Protein AF-A0A7J3A033-F1 (afdb_monomer_lite)

Sequence (89 aa):
EEDYKALKASLKTDAKYIGLLGSRRKCMEFLKMLKEEGYRDEELRGRLYMPVGIDIGADTPEEIAVAITAELIKVMKGGSMKHLSILQH

Radius of gyration: 14.82 Å; chains: 1; bounding box: 30×37×42 Å

Foldseek 3Di:
DVLLVVQVVVLPDPQQADEDADDPVVQVVSVVVCVVVPDDPVSCPSHYHPNAFDPPVDDDPVSRVVRNVVRVVCSVVVHDPDDPDPDDD

Structure (mmCIF, N/CA/C/O backbone):
data_AF-A0A7J3A033-F1
#
_entry.id   AF-A0A7J3A033-F1
#
loop_
_atom_site.group_PDB
_atom_site.id
_atom_site.type_symbol
_atom_site.label_atom_id
_atom_site.label_alt_id
_atom_site.label_comp_id
_atom_site.label_asym_id
_atom_site.label_entity_id
_atom_site.label_seq_id
_atom_site.pdbx_PDB_ins_code
_atom_site.Cartn_x
_atom_site.Cartn_y
_atom_site.Cartn_z
_atom_site.occupancy
_atom_site.B_iso_or_equiv
_atom_site.auth_seq_id
_atom_site.auth_comp_id
_atom_site.auth_asym_id
_atom_site.auth_atom_id
_atom_site.pdbx_PDB_model_num
ATOM 1 N N . GLU A 1 1 ? 5.651 10.369 11.537 1.00 78.19 1 GLU A N 1
ATOM 2 C CA . GLU A 1 1 ? 4.365 10.707 12.188 1.00 78.19 1 GLU A CA 1
ATOM 3 C C . GLU A 1 1 ? 3.280 11.044 11.162 1.00 78.19 1 GLU A C 1
ATOM 5 O O . GLU A 1 1 ? 2.185 10.504 11.256 1.00 78.19 1 GLU A O 1
ATOM 10 N N . GLU A 1 2 ? 3.583 11.864 10.149 1.00 93.88 2 GLU A N 1
ATOM 11 C CA . GLU A 1 2 ? 2.623 12.272 9.106 1.00 93.88 2 GLU A CA 1
ATOM 12 C C . GLU A 1 2 ? 2.102 11.114 8.244 1.00 93.88 2 GLU A C 1
ATOM 14 O O . GLU A 1 2 ? 0.890 10.964 8.119 1.00 93.88 2 GLU A O 1
ATOM 19 N N . ASP A 1 3 ? 2.973 10.227 7.745 1.00 95.69 3 ASP A N 1
ATOM 20 C CA . ASP A 1 3 ? 2.531 9.081 6.927 1.00 95.69 3 ASP A CA 1
ATOM 21 C C . ASP A 1 3 ? 1.558 8.159 7.670 1.00 95.69 3 ASP A C 1
ATOM 23 O O . ASP A 1 3 ? 0.608 7.645 7.087 1.00 95.69 3 ASP A O 1
ATOM 27 N N . TYR A 1 4 ? 1.766 7.963 8.976 1.00 97.12 4 TYR A N 1
ATOM 28 C CA . TYR A 1 4 ? 0.867 7.151 9.797 1.00 97.12 4 TYR A CA 1
ATOM 29 C C . TYR A 1 4 ? -0.492 7.839 9.984 1.00 97.12 4 TYR A C 1
ATOM 31 O O . TYR A 1 4 ? -1.540 7.196 9.897 1.00 97.12 4 TYR A O 1
ATOM 39 N N . LYS A 1 5 ? -0.496 9.167 10.173 1.00 97.31 5 LYS A N 1
ATOM 40 C CA . LYS A 1 5 ? -1.732 9.965 10.210 1.00 97.31 5 LYS A CA 1
ATOM 41 C C . LYS A 1 5 ? -2.485 9.874 8.878 1.00 97.31 5 LYS A C 1
ATOM 43 O O . LYS A 1 5 ? -3.696 9.652 8.893 1.00 97.31 5 LYS A O 1
ATOM 48 N N . ALA A 1 6 ? -1.785 9.977 7.748 1.00 96.94 6 ALA A N 1
ATOM 49 C CA . ALA A 1 6 ? -2.367 9.844 6.412 1.00 96.94 6 ALA A CA 1
ATOM 50 C C . ALA A 1 6 ? -2.924 8.433 6.159 1.00 96.94 6 ALA A C 1
ATOM 52 O O . ALA A 1 6 ? -4.042 8.293 5.658 1.00 96.94 6 ALA A O 1
ATOM 53 N N . LEU A 1 7 ? -2.202 7.388 6.577 1.00 96.56 7 LEU A N 1
ATOM 54 C CA . LEU A 1 7 ? -2.670 6.003 6.522 1.00 96.56 7 LEU A CA 1
ATOM 55 C C . LEU A 1 7 ? -3.978 5.830 7.304 1.00 96.56 7 LEU A C 1
ATOM 57 O O . LEU A 1 7 ? -4.969 5.349 6.756 1.00 96.56 7 LEU A O 1
ATOM 61 N N . LYS A 1 8 ? -4.023 6.293 8.558 1.00 96.12 8 LYS A N 1
ATOM 62 C CA . LYS A 1 8 ? -5.241 6.239 9.380 1.00 96.12 8 LYS A CA 1
ATOM 63 C C . LYS A 1 8 ? -6.401 7.021 8.778 1.00 96.12 8 LYS A C 1
ATOM 65 O O . LYS A 1 8 ? -7.537 6.561 8.842 1.00 96.12 8 LYS A O 1
ATOM 70 N N . ALA A 1 9 ? -6.144 8.201 8.221 1.00 96.75 9 ALA A N 1
ATOM 71 C CA . ALA A 1 9 ? -7.175 8.977 7.540 1.00 96.75 9 ALA A CA 1
ATOM 72 C C . ALA A 1 9 ? -7.718 8.215 6.321 1.00 96.75 9 ALA A C 1
ATOM 74 O O . ALA A 1 9 ? -8.929 8.135 6.138 1.00 96.75 9 ALA A O 1
ATOM 75 N N . SER A 1 10 ? -6.834 7.580 5.550 1.00 96.62 10 SER A N 1
ATOM 76 C CA . SER A 1 10 ? -7.198 6.787 4.373 1.00 96.62 10 SER A CA 1
ATOM 77 C C . SER A 1 10 ? -8.059 5.576 4.737 1.00 96.62 10 SER A C 1
ATOM 79 O O . SER A 1 10 ? -9.051 5.313 4.058 1.00 96.62 10 SER A O 1
ATOM 81 N N . LEU A 1 11 ? -7.751 4.881 5.839 1.00 95.50 11 LEU A N 1
ATOM 82 C CA . LEU A 1 11 ? -8.526 3.727 6.321 1.00 95.50 11 LEU A CA 1
ATOM 83 C C . LEU A 1 11 ? -9.982 4.074 6.680 1.00 95.50 11 LEU A C 1
ATOM 85 O O . LEU A 1 11 ? -10.850 3.208 6.582 1.00 95.50 11 LEU A O 1
ATOM 89 N N . LYS A 1 12 ? -10.271 5.337 7.021 1.00 94.81 12 LYS A N 1
ATOM 90 C CA . LYS A 1 12 ? -11.630 5.829 7.323 1.00 94.81 12 LYS A CA 1
ATOM 91 C C . LYS A 1 12 ? -12.488 6.118 6.086 1.00 94.81 12 LYS A C 1
ATOM 93 O O . LYS A 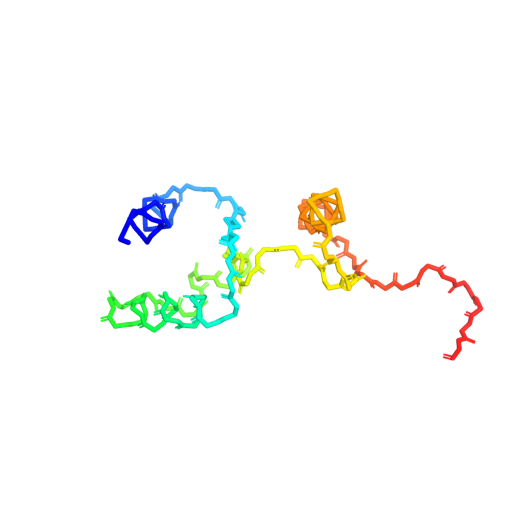1 12 ? -13.663 6.431 6.235 1.00 94.81 12 LYS A O 1
ATOM 98 N N . THR A 1 13 ? -11.909 6.080 4.889 1.00 96.06 13 THR A N 1
ATOM 99 C CA . THR A 1 13 ? -12.638 6.300 3.626 1.00 96.06 13 THR A CA 1
ATOM 100 C C . THR A 1 13 ? -13.261 5.000 3.108 1.00 96.06 13 THR A C 1
ATOM 102 O O . THR A 1 13 ? -13.036 3.942 3.692 1.00 96.06 13 THR A O 1
ATOM 105 N N . ASP A 1 14 ? -13.937 5.045 1.959 1.00 93.81 14 ASP A N 1
ATOM 106 C CA . ASP A 1 14 ? -14.388 3.853 1.218 1.00 93.81 14 ASP A CA 1
ATOM 107 C C . ASP A 1 14 ? -13.393 3.404 0.124 1.00 93.81 14 ASP A C 1
ATOM 109 O O . ASP A 1 14 ? -13.723 2.595 -0.748 1.00 93.81 14 ASP A O 1
ATOM 113 N N . ALA A 1 15 ? -12.162 3.935 0.123 1.00 94.25 15 ALA A N 1
ATOM 114 C CA . ALA A 1 15 ? -11.164 3.626 -0.901 1.00 94.25 15 ALA A CA 1
ATOM 115 C C . ALA A 1 15 ? -10.848 2.123 -0.942 1.00 94.25 15 ALA A C 1
ATOM 117 O O . ALA A 1 15 ? -10.348 1.574 0.034 1.00 94.25 15 ALA A O 1
ATOM 118 N N . LYS A 1 16 ? -11.075 1.455 -2.078 1.00 91.50 16 LYS A N 1
ATOM 119 C CA . LYS A 1 16 ? -10.866 -0.002 -2.207 1.00 91.50 16 LYS A CA 1
ATOM 120 C C . LYS A 1 16 ? -9.399 -0.436 -2.252 1.00 91.50 16 LYS A C 1
ATOM 122 O O . LYS A 1 16 ? -9.114 -1.619 -2.110 1.00 91.50 16 LYS A O 1
ATOM 127 N N . TYR A 1 17 ? -8.487 0.509 -2.442 1.00 95.25 17 TYR A N 1
ATOM 128 C CA . TYR A 1 17 ? -7.052 0.281 -2.478 1.00 95.25 17 TYR A CA 1
ATOM 129 C C . TYR A 1 17 ? -6.342 1.417 -1.743 1.00 95.25 17 TYR A C 1
ATOM 131 O O . TYR A 1 17 ? -6.586 2.590 -2.024 1.00 95.25 17 TYR A O 1
ATOM 139 N N . ILE A 1 18 ? -5.474 1.060 -0.803 1.00 97.06 18 ILE A N 1
ATOM 140 C CA . ILE A 1 18 ? -4.616 1.964 -0.041 1.00 97.06 18 ILE A CA 1
ATOM 141 C C . ILE A 1 18 ? -3.203 1.398 -0.127 1.00 97.06 18 ILE A C 1
ATOM 143 O O . ILE A 1 18 ? -2.925 0.339 0.431 1.00 97.06 18 ILE A O 1
ATOM 147 N N . GLY A 1 19 ? -2.320 2.102 -0.829 1.00 96.88 19 GLY A N 1
ATOM 148 C CA . GLY A 1 19 ? -0.907 1.755 -0.931 1.00 96.88 19 GLY A CA 1
ATOM 149 C C . GLY A 1 19 ? -0.063 2.608 0.010 1.00 96.88 19 GLY A C 1
ATOM 150 O O . GLY A 1 19 ? -0.217 3.828 0.032 1.00 96.88 19 GLY A O 1
ATOM 151 N N . LEU A 1 20 ? 0.846 1.988 0.764 1.00 97.38 20 LEU A N 1
ATOM 152 C CA . LEU A 1 20 ? 1.863 2.699 1.539 1.00 97.38 20 LEU A CA 1
ATOM 153 C C . LEU A 1 20 ? 3.250 2.425 0.954 1.00 97.38 20 LEU A C 1
ATOM 155 O O . LEU A 1 20 ? 3.747 1.298 1.000 1.00 97.38 20 LEU A O 1
ATOM 159 N N . LEU A 1 21 ? 3.903 3.476 0.462 1.00 95.31 21 LEU A N 1
ATOM 160 C CA . LEU A 1 21 ? 5.309 3.423 0.076 1.00 95.31 21 LEU A CA 1
ATOM 161 C C . LEU A 1 21 ? 6.210 3.550 1.311 1.00 95.31 21 LEU A C 1
ATOM 163 O O . LEU A 1 21 ? 6.060 4.460 2.131 1.00 95.31 21 LEU A O 1
ATOM 167 N N . GLY A 1 22 ? 7.171 2.638 1.446 1.00 92.44 22 GLY A N 1
ATOM 168 C CA . GLY A 1 22 ? 8.143 2.675 2.531 1.00 92.44 22 GLY A CA 1
ATOM 169 C C . GLY A 1 22 ? 8.901 1.367 2.708 1.00 92.44 22 GLY A C 1
ATOM 170 O O . GLY A 1 22 ? 8.553 0.335 2.140 1.00 92.44 22 GLY A O 1
ATOM 171 N N . SER A 1 23 ? 9.946 1.404 3.536 1.00 93.88 23 SER A N 1
ATOM 172 C CA . SER A 1 23 ? 10.721 0.207 3.859 1.00 93.88 23 SER A CA 1
ATOM 173 C C . SER A 1 23 ? 9.861 -0.848 4.561 1.00 93.88 23 SER A C 1
ATOM 175 O O . SER A 1 23 ? 8.910 -0.528 5.283 1.00 93.88 23 SER A O 1
ATOM 177 N N . ARG A 1 24 ? 10.246 -2.123 4.425 1.00 94.50 24 ARG A N 1
ATOM 178 C CA . ARG A 1 24 ? 9.595 -3.234 5.141 1.00 94.50 24 ARG A CA 1
ATOM 179 C C . ARG A 1 24 ? 9.543 -2.989 6.651 1.00 94.50 24 ARG A C 1
ATOM 181 O O . ARG A 1 24 ? 8.512 -3.229 7.268 1.00 94.50 24 ARG A O 1
ATOM 188 N N . ARG A 1 25 ? 10.620 -2.443 7.234 1.00 96.75 25 ARG A N 1
ATOM 189 C CA . ARG A 1 25 ? 10.681 -2.078 8.659 1.00 96.75 25 ARG A CA 1
ATOM 190 C C . ARG A 1 25 ? 9.570 -1.099 9.047 1.00 96.75 25 ARG A C 1
ATOM 192 O O . ARG A 1 25 ? 8.823 -1.382 9.975 1.00 96.75 25 ARG A O 1
ATOM 199 N N . LYS A 1 26 ? 9.420 0.002 8.303 1.00 95.94 26 LYS A N 1
ATOM 200 C CA . LYS A 1 26 ? 8.378 1.010 8.555 1.00 95.94 26 LYS A CA 1
ATOM 201 C C . LYS A 1 26 ? 6.970 0.420 8.428 1.00 95.94 26 LYS A C 1
ATOM 203 O O . LYS A 1 26 ? 6.110 0.707 9.253 1.00 95.94 26 LYS A O 1
ATOM 208 N N . CYS A 1 27 ? 6.742 -0.435 7.430 1.00 96.62 27 CYS A N 1
ATOM 209 C CA . CYS A 1 27 ? 5.449 -1.101 7.247 1.00 96.62 27 CYS A CA 1
ATOM 210 C C . CYS A 1 27 ? 5.114 -2.032 8.425 1.00 96.62 27 CYS A C 1
ATOM 212 O O . CYS A 1 27 ? 3.981 -2.034 8.897 1.00 96.62 27 CYS A O 1
ATOM 214 N N . MET A 1 28 ? 6.097 -2.776 8.947 1.00 96.75 28 MET A N 1
ATOM 215 C CA . MET A 1 28 ? 5.914 -3.611 10.143 1.00 96.75 28 MET A CA 1
ATOM 216 C C . MET A 1 28 ? 5.619 -2.778 11.396 1.00 96.75 28 MET A C 1
ATOM 218 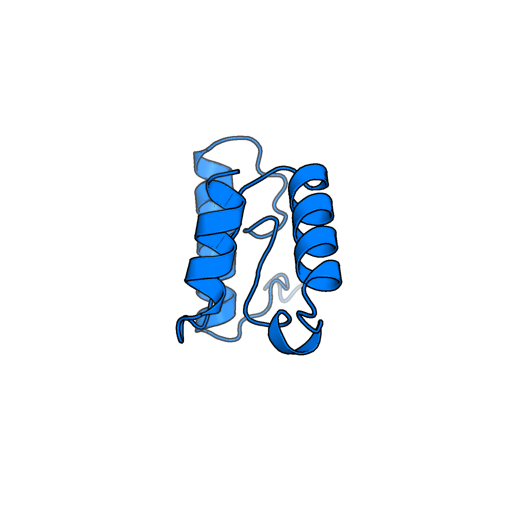O O . MET A 1 28 ? 4.744 -3.145 12.177 1.00 96.75 28 MET A O 1
ATOM 222 N N . GLU A 1 29 ? 6.308 -1.648 11.575 1.00 97.31 29 GLU A N 1
ATOM 223 C CA . GLU A 1 29 ? 6.046 -0.708 12.673 1.00 97.31 29 GLU A CA 1
ATOM 224 C C . GLU A 1 29 ? 4.610 -0.167 12.606 1.00 97.31 29 GLU A C 1
ATOM 226 O O . GLU A 1 29 ? 3.880 -0.239 13.592 1.00 97.31 29 GLU A O 1
ATOM 231 N N . PHE A 1 30 ? 4.161 0.295 11.435 1.00 97.06 30 PHE A N 1
ATOM 232 C CA . PHE A 1 30 ? 2.797 0.807 11.265 1.00 97.06 30 PHE A CA 1
ATOM 233 C C . PHE A 1 30 ? 1.741 -0.284 11.440 1.00 97.06 30 PHE A C 1
ATOM 235 O O . PHE A 1 30 ? 0.712 -0.031 12.063 1.00 97.06 30 PHE A O 1
ATOM 242 N N . LEU A 1 31 ? 1.993 -1.503 10.953 1.00 96.25 31 LEU A N 1
ATOM 243 C CA . LEU A 1 31 ? 1.094 -2.633 11.182 1.00 96.25 31 LEU A CA 1
ATOM 244 C C . LEU A 1 31 ? 0.939 -2.932 12.676 1.00 96.25 31 LEU A C 1
ATOM 246 O O . LEU A 1 31 ? -0.173 -3.181 13.135 1.00 96.25 31 LEU A O 1
ATOM 250 N N . LYS A 1 32 ? 2.038 -2.892 13.437 1.00 96.94 32 LYS A N 1
ATOM 251 C CA . LYS A 1 32 ? 2.008 -3.081 14.890 1.00 96.94 32 LYS A CA 1
ATOM 252 C C . LYS A 1 32 ? 1.148 -2.011 15.566 1.00 96.94 32 LYS A C 1
ATOM 254 O O . LYS A 1 32 ? 0.259 -2.362 16.333 1.00 96.94 32 LYS A O 1
ATOM 259 N N . MET A 1 33 ? 1.360 -0.739 15.227 1.00 97.19 33 MET A N 1
ATOM 260 C CA . MET A 1 33 ? 0.584 0.376 15.783 1.00 97.19 33 MET A CA 1
ATOM 261 C C . MET A 1 33 ? -0.912 0.259 15.455 1.00 97.19 33 MET A C 1
ATOM 263 O O . MET A 1 33 ? -1.748 0.428 16.337 1.00 97.19 33 MET A O 1
ATOM 267 N N . LEU A 1 34 ? -1.269 -0.107 14.217 1.00 96.75 34 LEU A N 1
ATOM 268 C CA . LEU A 1 34 ? -2.669 -0.340 13.840 1.00 96.75 34 LEU A CA 1
ATOM 269 C C . LEU A 1 34 ? -3.300 -1.466 14.674 1.00 96.75 34 LEU A C 1
ATOM 271 O O . LEU A 1 34 ? -4.434 -1.334 15.129 1.00 96.75 34 LEU A O 1
ATOM 275 N N . LYS A 1 35 ? -2.570 -2.561 14.916 1.00 96.00 35 LYS A N 1
ATOM 276 C CA . LYS A 1 35 ? -3.060 -3.666 15.754 1.00 96.00 35 LYS A CA 1
ATOM 277 C C . LYS A 1 35 ? -3.260 -3.246 17.209 1.00 96.00 35 LYS A C 1
ATOM 279 O O . LYS A 1 35 ? -4.268 -3.612 17.804 1.00 96.00 35 LYS A O 1
ATOM 284 N N . GLU A 1 36 ? -2.339 -2.462 17.766 1.00 97.31 36 GLU A N 1
ATOM 285 C CA . GLU A 1 36 ? -2.464 -1.892 19.117 1.00 97.31 36 GLU A CA 1
ATOM 286 C C . GLU A 1 36 ? -3.682 -0.960 19.242 1.00 97.31 36 GLU A C 1
ATOM 288 O O . GLU A 1 36 ? -4.307 -0.894 20.297 1.00 97.31 36 GLU A O 1
ATOM 293 N N . GLU A 1 37 ? -4.066 -0.293 18.153 1.00 96.12 37 GLU A N 1
ATOM 294 C CA . GLU A 1 37 ? -5.272 0.538 18.067 1.00 96.12 37 GLU A CA 1
ATOM 295 C C . GLU A 1 37 ? -6.566 -0.248 17.772 1.00 96.12 37 GLU A C 1
ATOM 297 O O . GLU A 1 37 ? -7.639 0.350 17.683 1.00 96.12 37 GLU A O 1
ATOM 302 N N . GLY A 1 38 ? -6.490 -1.575 17.631 1.00 96.06 38 GLY A N 1
ATOM 303 C CA . GLY A 1 38 ? -7.653 -2.451 17.472 1.00 96.06 38 GLY A CA 1
ATOM 304 C C . GLY A 1 38 ? -8.092 -2.725 16.031 1.00 96.06 38 GLY A C 1
ATOM 305 O O . GLY A 1 38 ? -9.140 -3.342 15.842 1.00 96.06 38 GLY A O 1
ATOM 306 N N . TYR A 1 39 ? -7.316 -2.321 15.017 1.00 95.38 39 TYR A N 1
ATOM 307 C CA . TYR A 1 39 ? -7.593 -2.718 13.632 1.00 95.38 39 TYR A CA 1
ATOM 308 C C . TYR A 1 39 ? -7.381 -4.223 13.464 1.00 95.38 39 TYR A C 1
ATOM 310 O O . TYR A 1 39 ? -6.321 -4.758 13.805 1.00 95.38 39 TYR A O 1
ATOM 318 N N . ARG A 1 40 ? -8.379 -4.907 12.903 1.00 92.75 40 ARG A N 1
ATOM 319 C CA . ARG A 1 40 ? -8.315 -6.350 12.652 1.00 92.75 40 ARG A CA 1
ATOM 320 C C . ARG A 1 40 ? -7.701 -6.639 11.293 1.00 92.75 40 ARG A C 1
ATOM 322 O O . ARG A 1 40 ? -7.855 -5.871 10.344 1.00 92.75 40 ARG A O 1
ATOM 329 N N . ASP A 1 41 ? -7.050 -7.792 11.176 1.00 90.88 41 ASP A N 1
ATOM 330 C CA . ASP A 1 41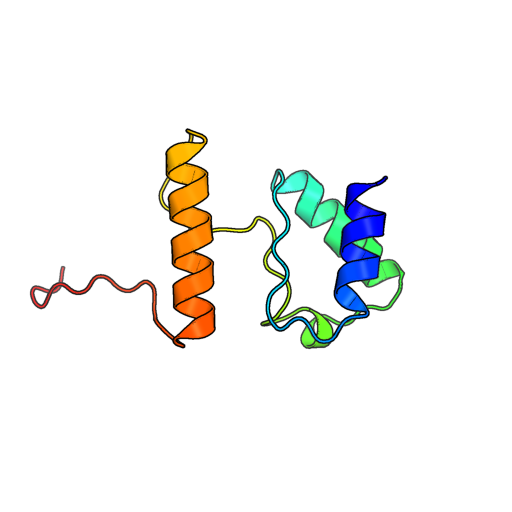 ? -6.441 -8.215 9.915 1.00 90.88 41 ASP A CA 1
ATOM 331 C C . ASP A 1 41 ? -7.482 -8.277 8.783 1.00 90.88 41 ASP A C 1
ATOM 333 O O . ASP A 1 41 ? -7.172 -7.935 7.647 1.00 90.88 41 ASP A O 1
ATOM 337 N N . GLU A 1 42 ? -8.724 -8.661 9.078 1.00 89.44 42 GLU A N 1
ATOM 338 C CA . GLU A 1 42 ? -9.821 -8.743 8.107 1.00 89.44 42 GLU A CA 1
ATOM 339 C C . GLU A 1 42 ? -10.211 -7.376 7.527 1.00 89.44 42 GLU A C 1
ATOM 341 O O . GLU A 1 42 ? -10.631 -7.302 6.377 1.00 89.44 42 GLU A O 1
ATOM 346 N N . GLU A 1 43 ? -10.047 -6.295 8.294 1.00 86.69 43 GLU A N 1
ATOM 347 C CA . GLU A 1 43 ? -10.358 -4.923 7.861 1.00 86.69 43 GLU A CA 1
ATOM 348 C C . GLU A 1 43 ? -9.252 -4.344 6.968 1.00 86.69 43 GLU A C 1
ATOM 350 O O . GLU A 1 43 ? -9.499 -3.453 6.152 1.00 86.69 43 GLU A O 1
ATOM 355 N N . LEU A 1 44 ? -8.028 -4.858 7.116 1.00 93.56 44 LEU A N 1
ATOM 356 C CA . LEU A 1 44 ? -6.853 -4.426 6.363 1.00 93.56 44 LEU A CA 1
ATOM 357 C C . LEU A 1 44 ? -6.635 -5.277 5.102 1.00 93.56 44 LEU A C 1
ATOM 359 O O . LEU A 1 44 ? -6.238 -4.755 4.055 1.00 93.56 44 LEU A O 1
ATOM 363 N N . ARG A 1 45 ? -6.890 -6.589 5.181 1.00 91.31 45 ARG A N 1
ATOM 364 C CA . ARG A 1 45 ? -6.663 -7.543 4.086 1.00 91.31 45 ARG A CA 1
ATOM 365 C C . ARG A 1 45 ? -7.495 -7.181 2.856 1.00 91.31 45 ARG A C 1
ATOM 367 O O . ARG A 1 45 ? -8.685 -6.906 2.934 1.00 91.31 45 ARG A O 1
ATOM 374 N N . GLY A 1 46 ? -6.848 -7.209 1.693 1.00 86.88 46 GLY A N 1
ATOM 375 C CA . GLY A 1 46 ? -7.480 -6.914 0.403 1.00 86.88 46 GLY A CA 1
ATOM 376 C C . GLY A 1 46 ? -7.648 -5.424 0.096 1.00 86.88 46 GLY A C 1
ATOM 377 O O . GLY A 1 46 ? -7.973 -5.089 -1.042 1.00 86.88 46 GLY A O 1
ATOM 378 N N . ARG A 1 47 ? -7.372 -4.536 1.060 1.00 92.75 47 ARG A N 1
ATOM 379 C CA . ARG A 1 47 ? -7.495 -3.082 0.905 1.00 92.75 47 ARG A CA 1
ATOM 380 C C . ARG A 1 47 ? -6.182 -2.339 1.148 1.00 92.75 47 ARG A C 1
ATOM 382 O O . ARG A 1 47 ? -5.894 -1.405 0.408 1.00 92.75 47 ARG A O 1
ATOM 389 N N . LEU A 1 48 ? -5.401 -2.736 2.155 1.00 96.75 48 LEU A N 1
ATOM 390 C CA . LEU A 1 48 ? -4.112 -2.130 2.496 1.00 96.75 48 LEU A CA 1
ATOM 391 C C . LEU A 1 48 ? -2.946 -2.939 1.910 1.00 96.75 48 LEU A C 1
ATOM 393 O O . LEU A 1 48 ? -2.796 -4.123 2.208 1.00 96.75 48 LEU A O 1
ATOM 397 N N . TYR A 1 49 ? -2.101 -2.270 1.128 1.00 96.62 49 TYR A N 1
ATOM 398 C CA . TYR A 1 49 ? -0.928 -2.824 0.453 1.00 96.62 49 TYR A CA 1
ATOM 399 C C . TYR A 1 49 ? 0.319 -2.075 0.940 1.00 96.62 49 TYR A C 1
ATOM 401 O O . TYR A 1 49 ? 0.497 -0.889 0.654 1.00 96.62 49 TYR A O 1
ATOM 409 N N . MET A 1 50 ? 1.148 -2.739 1.753 1.00 95.44 50 MET A N 1
ATOM 410 C CA . MET A 1 50 ? 2.342 -2.135 2.352 1.00 95.44 50 MET A CA 1
ATOM 411 C C . MET A 1 50 ? 3.480 -3.161 2.564 1.00 95.44 50 MET A C 1
ATOM 413 O O . MET A 1 50 ? 3.281 -4.143 3.283 1.00 95.44 50 MET A O 1
ATOM 417 N N . PRO A 1 51 ? 4.684 -2.945 2.000 1.00 95.69 51 PRO A N 1
ATOM 418 C CA . PRO A 1 51 ? 4.998 -1.930 0.994 1.00 95.69 51 PRO A CA 1
ATOM 419 C C . PRO A 1 51 ? 4.135 -2.093 -0.261 1.00 95.69 51 PRO A C 1
ATOM 421 O O . PRO A 1 51 ? 3.768 -3.207 -0.620 1.00 95.69 51 PRO A O 1
ATOM 424 N N . VAL A 1 52 ? 3.787 -0.973 -0.883 1.00 97.25 52 VAL A N 1
ATOM 425 C CA . VAL A 1 52 ? 3.018 -0.945 -2.129 1.00 97.25 52 VAL A CA 1
ATOM 426 C C . VAL A 1 52 ? 3.859 -1.410 -3.323 1.00 97.25 52 VAL A C 1
ATOM 428 O O . VAL A 1 52 ? 5.046 -1.090 -3.402 1.00 97.25 52 VAL A O 1
ATOM 431 N N . GLY A 1 53 ? 3.224 -2.100 -4.270 1.00 96.06 53 GLY A N 1
ATOM 432 C CA . GLY A 1 53 ? 3.841 -2.552 -5.516 1.00 96.06 53 GLY A CA 1
ATOM 433 C C . GLY A 1 53 ? 4.233 -4.028 -5.517 1.00 96.06 53 GLY A C 1
ATOM 434 O O . GLY A 1 53 ? 4.466 -4.650 -4.481 1.00 96.06 53 GLY A O 1
ATOM 435 N N . ILE A 1 54 ? 4.298 -4.604 -6.719 1.00 95.38 54 ILE A N 1
ATOM 436 C CA . ILE A 1 54 ? 4.729 -5.992 -6.904 1.00 95.38 54 ILE A CA 1
ATOM 437 C C . ILE A 1 54 ? 6.250 -6.1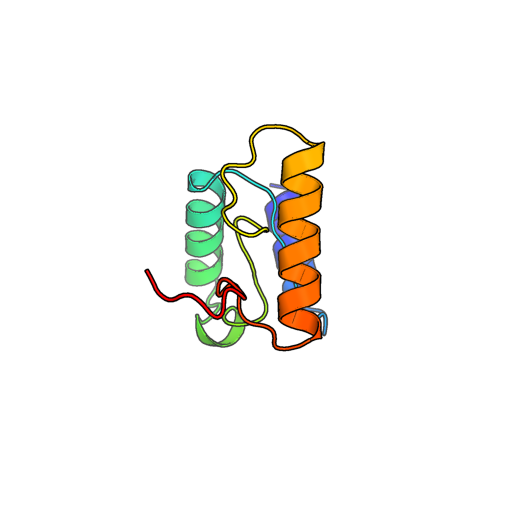37 -6.909 1.00 95.38 54 ILE A C 1
ATOM 439 O O . ILE A 1 54 ? 6.972 -5.264 -7.381 1.00 95.38 54 ILE A O 1
ATOM 443 N N . ASP A 1 55 ? 6.730 -7.277 -6.418 1.00 94.62 55 ASP A N 1
ATOM 444 C CA . ASP A 1 55 ? 8.155 -7.590 -6.408 1.00 94.62 55 ASP A CA 1
ATOM 445 C C . ASP A 1 55 ? 8.644 -7.920 -7.825 1.00 94.62 55 ASP A C 1
ATOM 447 O O . ASP A 1 55 ? 8.409 -9.011 -8.346 1.00 94.62 55 ASP A O 1
ATOM 451 N N . ILE A 1 56 ? 9.281 -6.934 -8.452 1.00 95.06 56 ILE A N 1
ATOM 452 C CA . ILE A 1 56 ? 9.958 -7.057 -9.749 1.00 95.06 56 ILE A CA 1
ATOM 453 C C . ILE A 1 56 ? 11.467 -6.809 -9.628 1.00 95.06 56 ILE A C 1
ATOM 455 O O . ILE A 1 56 ? 12.127 -6.622 -10.644 1.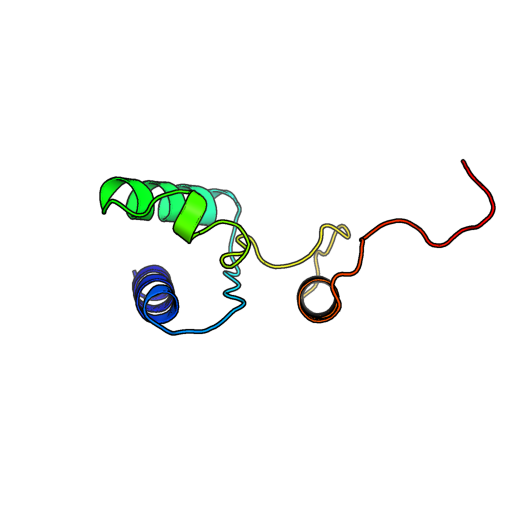00 95.06 56 ILE A O 1
ATOM 459 N N . GLY A 1 57 ? 12.006 -6.758 -8.401 1.00 94.88 57 GLY A N 1
ATOM 460 C CA . GLY A 1 57 ? 13.378 -6.298 -8.158 1.00 94.88 57 GLY A CA 1
ATOM 461 C C . GLY A 1 57 ? 13.591 -4.817 -8.494 1.00 94.88 57 GLY A C 1
ATOM 462 O O . GLY A 1 57 ? 14.638 -4.463 -9.016 1.00 94.88 57 GLY A O 1
ATOM 463 N N . ALA A 1 58 ? 12.580 -3.973 -8.259 1.00 95.62 58 ALA A N 1
ATOM 464 C CA . ALA A 1 58 ? 12.633 -2.545 -8.569 1.00 95.62 58 ALA A CA 1
ATOM 465 C C . ALA A 1 58 ? 13.595 -1.785 -7.642 1.00 95.62 58 ALA A C 1
ATOM 467 O O . ALA A 1 58 ? 13.428 -1.842 -6.422 1.00 95.62 58 ALA A O 1
ATOM 468 N N . ASP A 1 59 ? 14.501 -0.998 -8.226 1.00 95.50 59 ASP A N 1
ATOM 469 C CA . ASP A 1 59 ? 15.465 -0.162 -7.497 1.00 95.50 59 ASP A CA 1
ATOM 470 C C . ASP A 1 59 ? 15.337 1.330 -7.853 1.00 95.50 59 ASP A C 1
ATOM 472 O O . ASP A 1 59 ? 15.555 2.205 -7.010 1.00 95.50 59 ASP A O 1
ATOM 476 N N . THR A 1 60 ? 14.955 1.644 -9.091 1.00 98.00 60 THR A N 1
ATOM 477 C CA . THR A 1 60 ? 14.793 3.023 -9.580 1.00 98.00 60 THR A CA 1
ATOM 478 C C . THR A 1 60 ? 13.368 3.554 -9.375 1.00 98.00 60 THR A C 1
ATOM 480 O O . THR A 1 60 ? 12.414 2.773 -9.302 1.00 98.00 60 THR A O 1
ATOM 483 N N . PRO A 1 61 ? 13.163 4.886 -9.308 1.00 97.56 61 PRO A N 1
ATOM 484 C CA . PRO A 1 61 ? 11.823 5.472 -9.220 1.00 97.56 61 PRO A CA 1
ATOM 485 C C . PRO A 1 61 ? 10.875 5.015 -10.338 1.00 97.56 61 PRO A C 1
ATOM 487 O O . PRO A 1 61 ? 9.693 4.781 -10.087 1.00 97.56 61 PRO A O 1
ATOM 490 N N . GLU A 1 62 ? 11.386 4.856 -11.556 1.00 98.44 62 GLU A N 1
ATOM 491 C CA . GLU A 1 62 ? 10.633 4.405 -12.722 1.00 98.44 62 GLU A CA 1
ATOM 492 C C . GLU A 1 62 ? 10.186 2.945 -12.567 1.00 98.44 62 GLU A C 1
ATOM 494 O O . GLU A 1 62 ? 9.018 2.627 -12.801 1.00 98.44 62 GLU A O 1
ATOM 499 N N . GLU A 1 63 ? 11.074 2.062 -12.105 1.00 98.25 63 GLU A N 1
ATOM 500 C CA . GLU A 1 63 ? 10.737 0.664 -11.814 1.00 98.25 63 GLU A CA 1
ATOM 501 C C . GLU A 1 63 ? 9.724 0.557 -10.670 1.00 98.25 63 GLU A C 1
ATOM 503 O O . GLU A 1 63 ? 8.760 -0.204 -10.762 1.00 98.25 63 GLU A O 1
ATOM 508 N N . ILE A 1 64 ? 9.881 1.365 -9.618 1.00 97.81 64 ILE A N 1
ATOM 509 C CA . ILE A 1 64 ? 8.928 1.427 -8.504 1.00 97.81 64 ILE A CA 1
ATOM 510 C C . ILE A 1 64 ? 7.553 1.890 -9.009 1.00 97.81 64 ILE A C 1
ATOM 512 O O . ILE A 1 64 ? 6.530 1.309 -8.641 1.00 97.81 64 ILE A O 1
ATOM 516 N N . ALA A 1 65 ? 7.499 2.892 -9.890 1.00 98.00 65 ALA A N 1
ATOM 517 C CA . ALA A 1 65 ? 6.246 3.356 -10.481 1.00 98.00 65 ALA A CA 1
ATOM 518 C C . ALA A 1 65 ? 5.554 2.253 -11.301 1.00 98.00 65 ALA A C 1
ATOM 520 O O . ALA A 1 65 ? 4.336 2.072 -11.188 1.00 98.00 65 ALA A O 1
ATOM 521 N N . VAL A 1 66 ? 6.315 1.474 -12.079 1.00 98.19 66 VAL A N 1
ATOM 522 C CA . VAL A 1 66 ? 5.798 0.305 -12.810 1.00 98.19 66 VAL A CA 1
ATOM 523 C C . VAL A 1 66 ? 5.283 -0.760 -11.841 1.00 98.19 66 VAL A C 1
ATOM 525 O O . VAL A 1 66 ? 4.166 -1.249 -12.023 1.00 98.19 66 VAL A O 1
ATOM 528 N N . ALA A 1 67 ? 6.034 -1.075 -10.782 1.00 98.00 67 ALA A N 1
ATOM 529 C CA . ALA A 1 67 ? 5.641 -2.048 -9.765 1.00 98.00 67 ALA A CA 1
ATOM 530 C C . ALA A 1 67 ? 4.310 -1.682 -9.084 1.00 98.00 67 ALA A C 1
ATOM 532 O O . ALA A 1 67 ? 3.434 -2.537 -8.917 1.00 98.00 67 ALA A O 1
ATOM 533 N N . ILE A 1 68 ? 4.128 -0.405 -8.731 1.00 97.56 68 ILE A N 1
ATOM 534 C CA . ILE A 1 68 ? 2.891 0.116 -8.129 1.00 97.56 68 ILE A CA 1
ATOM 535 C C . ILE A 1 68 ? 1.737 0.073 -9.133 1.00 97.56 68 ILE A C 1
ATOM 537 O O . ILE A 1 68 ? 0.645 -0.400 -8.817 1.00 97.56 68 ILE A O 1
ATOM 541 N N . THR A 1 69 ? 1.974 0.529 -10.364 1.00 97.25 69 THR A N 1
ATOM 542 C CA . THR A 1 69 ? 0.939 0.576 -11.407 1.00 97.25 69 THR A CA 1
ATOM 543 C C . THR A 1 69 ? 0.454 -0.827 -11.776 1.00 97.25 69 THR A C 1
ATOM 545 O O . THR A 1 69 ? -0.747 -1.049 -11.941 1.00 97.25 69 THR A O 1
ATOM 548 N N . ALA A 1 70 ? 1.361 -1.802 -11.846 1.00 96.75 70 ALA A N 1
ATOM 549 C CA . ALA A 1 70 ? 1.016 -3.199 -12.077 1.00 96.75 70 ALA A CA 1
ATOM 550 C C . ALA A 1 70 ? 0.157 -3.774 -10.936 1.00 96.75 70 ALA A C 1
ATOM 552 O O . ALA A 1 70 ? -0.852 -4.432 -11.206 1.00 96.75 70 ALA A O 1
ATOM 553 N N . GLU A 1 71 ? 0.499 -3.500 -9.669 1.00 96.75 71 GLU A N 1
ATOM 554 C CA . GLU A 1 71 ? -0.319 -3.911 -8.519 1.00 96.75 71 GLU A CA 1
ATOM 555 C C . GLU A 1 71 ? -1.729 -3.308 -8.576 1.00 96.75 71 GLU A C 1
ATOM 557 O O . GLU A 1 71 ? -2.715 -4.037 -8.439 1.00 96.75 71 GLU A O 1
ATOM 562 N N . LEU A 1 72 ? -1.831 -2.006 -8.852 1.00 95.38 72 LEU A N 1
ATOM 563 C CA . LEU A 1 72 ? -3.104 -1.302 -9.013 1.00 95.38 72 LEU A CA 1
ATOM 564 C C . LEU A 1 72 ? -3.985 -1.964 -10.079 1.00 95.38 72 LEU A C 1
ATOM 566 O O . LEU A 1 72 ? -5.134 -2.318 -9.806 1.00 95.38 72 LEU A O 1
ATOM 570 N N . ILE A 1 73 ? -3.443 -2.190 -11.281 1.00 94.94 73 ILE A N 1
ATOM 571 C CA . ILE A 1 73 ? -4.177 -2.825 -12.384 1.00 94.94 73 ILE A CA 1
ATOM 572 C C . ILE A 1 73 ? -4.629 -4.235 -11.991 1.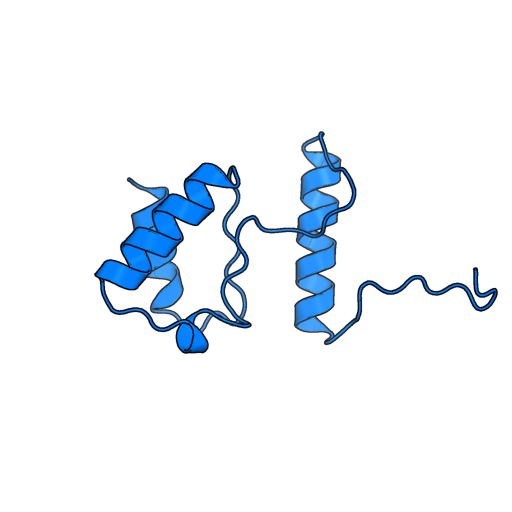00 94.94 73 ILE A C 1
ATOM 574 O O . ILE A 1 73 ? -5.784 -4.595 -12.234 1.00 94.94 73 ILE A O 1
ATOM 578 N N . LYS A 1 74 ? -3.755 -5.026 -11.353 1.00 94.88 74 LYS A N 1
ATOM 579 C CA . LYS A 1 74 ? -4.093 -6.372 -10.871 1.00 94.88 74 LYS A CA 1
ATOM 580 C C . LYS A 1 74 ? -5.284 -6.334 -9.921 1.00 94.88 74 LYS A C 1
ATOM 582 O O . LYS A 1 74 ? -6.225 -7.098 -10.128 1.00 94.88 74 LYS A O 1
ATOM 587 N N . VAL A 1 75 ? -5.259 -5.464 -8.911 1.00 93.75 75 VAL A N 1
ATOM 588 C CA . VAL A 1 75 ? -6.351 -5.341 -7.932 1.00 93.75 75 VAL A CA 1
ATOM 589 C C . VAL A 1 75 ? -7.644 -4.898 -8.618 1.00 93.75 75 VAL A C 1
ATOM 591 O O . VAL A 1 75 ? -8.695 -5.486 -8.378 1.00 93.75 75 VAL A O 1
ATOM 594 N N . MET A 1 76 ? -7.573 -3.923 -9.528 1.00 92.25 76 MET A N 1
ATOM 595 C CA . MET A 1 76 ? -8.743 -3.415 -10.253 1.00 92.25 76 MET A CA 1
ATOM 596 C C . MET A 1 76 ? -9.379 -4.445 -11.193 1.00 92.25 76 MET A C 1
ATOM 598 O O . MET A 1 76 ? -10.593 -4.424 -11.394 1.00 92.25 76 MET A O 1
ATOM 602 N N . LYS A 1 77 ? -8.574 -5.312 -11.814 1.00 94.81 77 LYS A N 1
ATOM 603 C CA . LYS A 1 77 ? -9.033 -6.287 -12.816 1.00 94.81 77 LYS A CA 1
ATOM 604 C C . LYS A 1 77 ? -9.226 -7.700 -12.262 1.00 94.81 77 LYS A C 1
ATOM 606 O O . LYS A 1 77 ? -9.712 -8.555 -12.994 1.00 94.81 77 LYS A O 1
ATOM 611 N N . GLY A 1 78 ? -8.839 -7.960 -11.012 1.00 91.38 78 GLY A N 1
ATOM 612 C CA . GLY A 1 78 ? -8.816 -9.313 -10.447 1.00 91.38 78 GLY A CA 1
ATOM 613 C C . GLY A 1 78 ? -7.772 -10.222 -11.109 1.00 91.38 78 GLY A C 1
ATOM 614 O O . GLY A 1 78 ? -7.964 -11.432 -11.190 1.00 91.38 78 GLY A O 1
ATOM 615 N N . GLY A 1 79 ? -6.689 -9.638 -11.631 1.00 88.44 79 GLY A N 1
ATOM 616 C CA . GLY A 1 79 ? -5.631 -10.368 -12.329 1.00 88.44 79 GLY A CA 1
ATOM 617 C C . GLY A 1 79 ? -4.745 -11.202 -11.394 1.00 88.44 79 GLY A C 1
ATOM 618 O O . GLY A 1 79 ? -4.749 -11.043 -10.172 1.00 88.44 79 GLY A O 1
ATOM 619 N N . SER A 1 80 ? -3.917 -12.066 -11.983 1.00 88.31 80 SER A N 1
ATOM 620 C CA . SER A 1 80 ? -2.854 -12.788 -11.271 1.00 88.31 80 SER A CA 1
ATOM 621 C C . SER A 1 80 ? -1.484 -12.357 -11.793 1.00 88.31 80 SER A C 1
ATOM 623 O O . SER A 1 80 ? -1.367 -12.033 -12.968 1.00 88.31 80 SER A O 1
ATOM 625 N N . MET A 1 81 ? -0.446 -12.393 -10.951 1.00 87.44 81 MET A N 1
ATOM 626 C CA . MET A 1 81 ? 0.941 -12.125 -11.379 1.00 87.44 81 MET A CA 1
ATOM 627 C C . MET A 1 81 ? 1.643 -13.391 -11.888 1.00 87.44 81 MET A C 1
ATOM 629 O O . MET A 1 81 ? 2.831 -13.592 -11.662 1.00 87.44 81 MET A O 1
ATOM 633 N N . LYS A 1 82 ? 0.889 -14.296 -12.518 1.00 88.69 82 LYS A N 1
ATOM 634 C CA . LYS A 1 82 ? 1.456 -15.500 -13.125 1.00 88.69 82 LYS A CA 1
ATOM 635 C C . LYS A 1 82 ? 2.034 -15.150 -14.490 1.00 88.69 82 LYS A C 1
ATOM 637 O O . LYS A 1 82 ? 1.465 -14.340 -15.219 1.00 88.69 82 LYS A O 1
ATOM 642 N N . HIS A 1 83 ? 3.141 -15.796 -14.837 1.00 87.25 83 HIS A N 1
ATOM 643 C CA . HIS A 1 83 ? 3.712 -15.684 -16.171 1.00 87.25 83 HIS A CA 1
ATOM 644 C C . HIS A 1 83 ? 2.713 -16.206 -17.218 1.00 87.25 83 HIS A C 1
ATOM 646 O O . HIS A 1 83 ? 2.104 -17.256 -17.020 1.00 87.25 83 HIS A O 1
ATOM 652 N N . LEU A 1 84 ? 2.542 -15.476 -18.324 1.00 89.06 84 LEU A N 1
ATOM 653 C CA . LEU A 1 84 ? 1.580 -15.819 -19.382 1.00 89.06 84 LEU A CA 1
ATOM 654 C C . LEU A 1 84 ? 2.090 -16.889 -20.359 1.00 89.06 84 LEU A C 1
ATOM 656 O O . LEU A 1 84 ? 1.353 -17.273 -21.265 1.00 89.06 84 LEU A O 1
ATOM 660 N N . SER A 1 85 ? 3.339 -17.347 -20.224 1.00 88.50 85 SER A N 1
ATOM 661 C CA . SER A 1 85 ? 3.886 -18.358 -21.136 1.00 88.50 85 SER A CA 1
ATOM 662 C C . SER A 1 85 ? 3.048 -19.627 -21.133 1.00 88.50 85 SER A C 1
ATOM 664 O O . SER A 1 85 ? 2.757 -20.204 -20.088 1.00 88.50 85 SER A O 1
ATOM 666 N N . ILE A 1 86 ? 2.734 -20.084 -22.341 1.00 90.25 86 ILE A N 1
ATOM 667 C CA . ILE A 1 86 ? 2.142 -21.398 -22.605 1.00 90.25 86 ILE A CA 1
ATOM 668 C C . ILE A 1 86 ? 3.172 -22.527 -22.490 1.00 90.25 86 ILE A C 1
ATOM 670 O O . ILE A 1 86 ? 2.807 -23.692 -22.358 1.00 90.25 86 ILE A O 1
ATOM 674 N N . LEU A 1 87 ? 4.458 -22.181 -22.547 1.00 84.31 87 LEU A N 1
ATOM 675 C CA . LEU A 1 87 ? 5.564 -23.092 -22.307 1.00 84.31 87 LEU A CA 1
ATOM 676 C C . LEU A 1 87 ? 5.804 -23.102 -20.798 1.00 84.31 87 LEU A C 1
ATOM 678 O O . LEU A 1 87 ? 6.228 -22.091 -20.230 1.00 84.31 87 LEU A O 1
ATOM 682 N N . GLN A 1 88 ? 5.438 -24.208 -20.154 1.00 68.31 88 GLN A N 1
ATOM 683 C CA . GLN A 1 88 ? 5.672 -24.410 -18.728 1.00 68.31 88 GLN A CA 1
ATOM 684 C C . GLN A 1 88 ? 7.160 -24.714 -18.504 1.00 68.31 88 GLN A C 1
ATOM 686 O O . GLN A 1 88 ? 7.729 -25.531 -19.229 1.00 68.31 88 GLN A O 1
ATOM 691 N N . HIS A 1 89 ? 7.767 -24.035 -17.529 1.00 57.59 89 HIS A N 1
ATOM 692 C CA . HIS A 1 89 ? 9.044 -24.425 -16.929 1.00 57.59 89 HIS A CA 1
ATOM 693 C C . HIS A 1 89 ? 8.773 -25.239 -15.668 1.00 57.59 89 HIS A C 1
ATOM 695 O O . HIS A 1 89 ? 7.836 -24.852 -14.929 1.00 57.59 89 HIS A O 1
#

pLDDT: mean 93.75, std 5.95, range [57.59, 98.44]

Secondary structure (DSSP, 8-state):
-HHHHHHHHHHTS--S-EE--S-HHHHHHHHHHHHHTT--HHHHTTTEESS-S--S---SHHHHHHHHHHHHHHHHHT-------SS--